Protein AF-A0A970NGN7-F1 (afdb_monomer)

Structure (mmCIF, N/CA/C/O backbone):
data_AF-A0A970NGN7-F1
#
_entry.id   AF-A0A970NGN7-F1
#
loop_
_atom_site.group_PDB
_atom_site.id
_atom_site.type_symbol
_atom_site.label_atom_id
_atom_site.label_alt_id
_atom_site.label_comp_id
_atom_site.label_asym_id
_atom_site.label_entity_id
_atom_site.label_seq_id
_atom_site.pdbx_PDB_ins_code
_atom_site.Cartn_x
_atom_site.Cartn_y
_atom_site.Cartn_z
_atom_site.occupancy
_atom_site.B_iso_or_equiv
_atom_site.auth_seq_id
_atom_site.auth_comp_id
_atom_site.auth_asym_id
_atom_site.auth_atom_id
_atom_site.pdbx_PDB_model_num
ATOM 1 N N . MET A 1 1 ? -3.172 14.979 -21.381 1.00 51.25 1 MET A N 1
ATOM 2 C CA . MET A 1 1 ? -2.759 15.873 -20.280 1.00 51.25 1 MET A CA 1
ATOM 3 C C . MET A 1 1 ? -2.169 14.991 -19.197 1.00 51.25 1 MET A C 1
ATOM 5 O O . MET A 1 1 ? -2.864 14.067 -18.786 1.00 51.25 1 MET A O 1
ATOM 9 N N . LYS A 1 2 ? -0.896 15.179 -18.826 1.00 59.81 2 LYS A N 1
ATOM 10 C CA . LYS A 1 2 ? -0.310 14.468 -17.680 1.00 59.81 2 LYS A CA 1
ATOM 11 C C . LYS A 1 2 ? -1.076 14.923 -16.439 1.00 59.81 2 LYS A C 1
ATOM 13 O O . LYS A 1 2 ? -1.105 16.119 -16.175 1.00 59.81 2 LYS A O 1
ATOM 18 N N . ARG A 1 3 ? -1.766 14.003 -15.766 1.00 65.94 3 ARG A N 1
ATOM 19 C CA . ARG A 1 3 ? -2.352 14.282 -14.449 1.00 65.94 3 ARG A CA 1
ATOM 20 C C . ARG A 1 3 ? -1.221 14.204 -13.437 1.00 65.94 3 ARG A C 1
ATOM 22 O O . ARG A 1 3 ? -0.437 13.270 -13.534 1.00 65.94 3 ARG A O 1
ATOM 29 N N . SER A 1 4 ? -1.147 15.155 -12.518 1.00 79.12 4 SER A N 1
ATOM 30 C CA . SER A 1 4 ? -0.124 15.195 -11.470 1.00 79.12 4 SER A CA 1
ATOM 31 C C . SER A 1 4 ? -0.730 14.934 -10.094 1.00 79.12 4 SER A C 1
ATOM 33 O O . SER A 1 4 ? -1.949 15.026 -9.904 1.00 79.12 4 SER A O 1
ATOM 35 N N . THR A 1 5 ? 0.129 14.682 -9.109 1.00 85.50 5 THR A N 1
ATOM 36 C CA . THR A 1 5 ? -0.223 14.590 -7.685 1.00 85.50 5 THR A CA 1
ATOM 37 C C . THR A 1 5 ? -1.096 15.764 -7.242 1.00 85.50 5 THR A C 1
ATOM 39 O O . THR A 1 5 ? -2.125 15.558 -6.602 1.00 85.50 5 THR A O 1
ATOM 42 N N . ALA A 1 6 ? -0.764 16.989 -7.669 1.00 88.31 6 ALA A N 1
ATOM 43 C CA . ALA A 1 6 ? -1.512 18.203 -7.338 1.00 88.31 6 ALA A CA 1
ATOM 44 C C . ALA A 1 6 ? -2.983 18.161 -7.798 1.00 88.31 6 ALA A C 1
ATOM 46 O O . ALA A 1 6 ? -3.865 18.703 -7.131 1.00 88.31 6 ALA A O 1
ATOM 47 N N . GLU A 1 7 ? -3.275 17.501 -8.922 1.00 89.25 7 GLU A N 1
ATOM 48 C CA . GLU A 1 7 ? -4.645 17.350 -9.423 1.00 89.25 7 GLU A CA 1
ATOM 49 C C . GLU A 1 7 ? -5.370 16.145 -8.813 1.00 89.25 7 GLU A C 1
ATOM 51 O O . GLU A 1 7 ? -6.588 16.198 -8.588 1.00 89.25 7 GLU A O 1
ATOM 56 N N . ASN A 1 8 ? -4.639 15.051 -8.582 1.00 91.69 8 ASN A N 1
ATOM 57 C CA . ASN A 1 8 ? -5.191 13.767 -8.163 1.00 91.69 8 ASN A CA 1
ATOM 58 C C . ASN A 1 8 ? -5.414 13.689 -6.652 1.00 91.69 8 ASN A C 1
ATOM 60 O O . ASN A 1 8 ? -6.481 13.243 -6.224 1.00 91.69 8 ASN A O 1
ATOM 64 N N . LEU A 1 9 ? -4.469 14.170 -5.840 1.00 93.88 9 LEU A N 1
ATOM 65 C CA . LEU A 1 9 ? -4.526 14.060 -4.383 1.00 93.88 9 LEU A CA 1
ATOM 66 C C . LEU A 1 9 ? -5.824 14.653 -3.803 1.00 93.88 9 LEU A C 1
ATOM 68 O O . LEU A 1 9 ? -6.530 13.930 -3.097 1.00 93.88 9 LEU A O 1
ATOM 72 N N . PRO A 1 10 ? -6.266 15.878 -4.165 1.00 95.00 10 PRO A N 1
ATOM 73 C CA . PRO A 1 10 ? -7.527 16.410 -3.648 1.00 95.00 10 PRO A CA 1
ATOM 74 C C . PRO A 1 10 ? -8.751 15.569 -4.039 1.00 95.00 10 PRO A C 1
ATOM 76 O O . PRO A 1 10 ? -9.756 15.572 -3.330 1.00 95.00 10 PRO A O 1
ATOM 79 N N . ARG A 1 11 ? -8.709 14.861 -5.177 1.00 93.06 11 ARG A N 1
ATOM 80 C CA . ARG A 1 11 ? -9.801 13.981 -5.634 1.00 93.06 11 ARG A CA 1
ATOM 81 C C . ARG A 1 11 ? -9.826 12.682 -4.842 1.00 93.06 11 ARG A C 1
ATOM 83 O O . ARG A 1 11 ? -10.908 12.231 -4.468 1.00 93.06 11 ARG A O 1
ATOM 90 N N . ILE A 1 12 ? -8.654 12.114 -4.574 1.00 92.62 12 ILE A N 1
ATOM 91 C CA . ILE A 1 12 ? -8.509 10.914 -3.751 1.00 92.62 12 ILE A CA 1
ATOM 92 C C . ILE A 1 12 ? -9.003 11.208 -2.334 1.00 92.62 12 ILE A C 1
ATOM 94 O O . ILE A 1 12 ?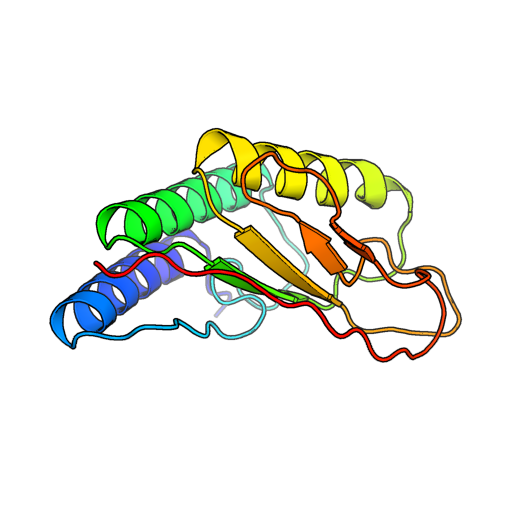 -9.876 10.498 -1.851 1.00 92.62 12 ILE A O 1
ATOM 98 N N . LEU A 1 13 ? -8.562 12.311 -1.720 1.00 94.88 13 LEU A N 1
ATOM 99 C CA . LEU A 1 13 ? -9.000 12.708 -0.376 1.00 94.88 13 LEU A CA 1
ATOM 100 C C . LEU A 1 13 ? -10.521 12.910 -0.288 1.00 94.88 13 LEU A C 1
ATOM 102 O O . LEU A 1 13 ? -11.154 12.459 0.664 1.00 94.88 13 LEU A O 1
ATOM 106 N N . ARG A 1 14 ? -11.141 13.518 -1.310 1.00 94.25 14 ARG A N 1
ATOM 107 C CA . ARG A 1 14 ? -12.611 13.612 -1.386 1.00 94.25 14 ARG A CA 1
ATOM 108 C C . ARG A 1 14 ? -13.287 12.246 -1.505 1.00 94.25 14 ARG A C 1
ATOM 110 O O . ARG A 1 14 ? -14.345 12.049 -0.918 1.00 94.25 14 ARG A O 1
ATOM 117 N N . SER A 1 15 ? -12.693 11.321 -2.257 1.00 91.50 15 SER A N 1
ATOM 118 C CA . SER A 1 15 ? -13.232 9.966 -2.434 1.00 91.50 15 SER A CA 1
ATOM 119 C C . SER A 1 15 ? -13.129 9.153 -1.142 1.00 91.50 15 SER A C 1
ATOM 121 O O . SER A 1 15 ? -14.086 8.478 -0.784 1.00 91.50 15 SER A O 1
ATOM 123 N N . ILE A 1 16 ? -12.019 9.289 -0.408 1.00 92.12 16 ILE A N 1
ATOM 124 C CA . ILE A 1 16 ? -11.819 8.706 0.926 1.00 92.12 16 ILE A CA 1
ATOM 125 C C . ILE A 1 16 ? -12.902 9.208 1.886 1.00 92.12 16 ILE A C 1
ATOM 127 O O . ILE A 1 16 ? -13.614 8.404 2.480 1.00 92.12 16 ILE A O 1
ATOM 131 N N . ALA A 1 17 ? -13.098 10.528 1.974 1.00 92.88 17 ALA A N 1
ATOM 132 C CA . ALA A 1 17 ? -14.123 11.110 2.840 1.00 92.88 17 ALA A CA 1
ATOM 133 C C . ALA A 1 17 ? -15.541 10.621 2.489 1.00 92.88 17 ALA A C 1
ATOM 135 O O . ALA A 1 17 ? -16.321 10.287 3.380 1.00 92.88 17 ALA A O 1
ATOM 136 N N . ALA A 1 18 ? -15.870 10.540 1.195 1.00 90.69 18 ALA A N 1
ATOM 137 C CA . ALA A 1 18 ? -17.157 10.020 0.738 1.00 90.69 18 ALA A CA 1
ATOM 138 C C . ALA A 1 18 ? -17.338 8.527 1.063 1.00 90.69 18 ALA A C 1
ATOM 140 O O . ALA A 1 18 ? -18.422 8.125 1.479 1.00 90.69 18 ALA A O 1
ATOM 141 N N . ALA A 1 19 ? -16.286 7.717 0.911 1.00 88.38 19 ALA A N 1
ATOM 142 C CA . ALA A 1 19 ? -16.301 6.299 1.258 1.00 88.38 19 ALA A CA 1
ATOM 143 C C . ALA A 1 19 ? -16.522 6.090 2.765 1.00 88.38 19 ALA A C 1
ATOM 145 O O . ALA A 1 19 ? -17.374 5.290 3.149 1.00 88.38 19 ALA A O 1
ATOM 146 N N . GLY A 1 20 ? -15.836 6.867 3.610 1.00 88.00 20 GLY A N 1
ATOM 147 C CA . GLY A 1 20 ? -16.046 6.856 5.059 1.00 88.00 20 GLY A CA 1
ATOM 148 C C . GLY A 1 20 ? -17.477 7.223 5.449 1.00 88.00 20 GLY A C 1
ATOM 149 O O . GLY A 1 20 ? -18.118 6.499 6.204 1.00 88.00 20 GLY A O 1
ATOM 150 N N . ALA A 1 21 ? -18.026 8.295 4.866 1.00 89.19 21 ALA A N 1
ATOM 151 C CA . ALA A 1 21 ? -19.414 8.702 5.104 1.00 89.19 21 ALA A CA 1
ATOM 152 C C . ALA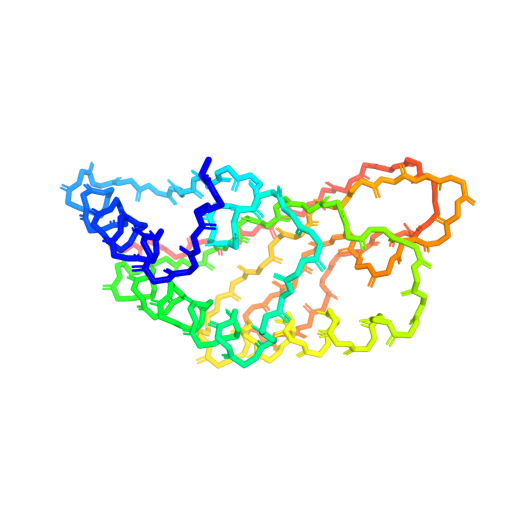 A 1 21 ? -20.446 7.647 4.655 1.00 89.19 21 ALA A C 1
ATOM 154 O O . ALA A 1 21 ? -21.548 7.596 5.196 1.00 89.19 21 ALA A O 1
ATOM 155 N N . ALA A 1 22 ? -20.095 6.808 3.678 1.00 88.38 22 ALA A N 1
ATOM 156 C CA . ALA A 1 22 ? -20.923 5.702 3.208 1.00 88.38 22 ALA A CA 1
ATOM 157 C C . ALA A 1 22 ? -20.756 4.405 4.028 1.00 88.38 22 ALA A C 1
ATOM 159 O O . ALA A 1 22 ? -21.433 3.423 3.728 1.00 88.38 22 ALA A O 1
ATOM 160 N N . GLY A 1 23 ? -19.871 4.376 5.034 1.00 84.19 23 GLY A N 1
ATOM 161 C CA . GLY A 1 23 ? -19.584 3.176 5.828 1.00 84.19 23 GLY A CA 1
ATOM 162 C C . GLY A 1 23 ? -18.802 2.108 5.058 1.00 84.19 23 GLY A C 1
ATOM 163 O O . GLY A 1 23 ? -19.013 0.913 5.261 1.00 84.19 23 GLY A O 1
ATOM 164 N N . ALA A 1 24 ? -17.944 2.515 4.117 1.00 81.06 24 ALA A N 1
ATOM 165 C CA . ALA A 1 24 ? -17.104 1.579 3.381 1.00 81.06 24 ALA A CA 1
ATOM 166 C C . ALA A 1 24 ? -16.051 0.934 4.298 1.00 81.06 24 ALA A C 1
ATOM 168 O O . ALA A 1 24 ? -15.372 1.622 5.054 1.00 81.06 24 ALA A O 1
ATOM 169 N N . HIS A 1 25 ? -15.874 -0.383 4.165 1.00 75.69 25 HIS A N 1
ATOM 170 C CA . HIS A 1 25 ? -14.880 -1.157 4.925 1.00 75.69 25 HIS A CA 1
ATOM 171 C C . HIS A 1 25 ? -13.556 -1.343 4.170 1.00 75.69 25 HIS A C 1
ATOM 173 O O . HIS A 1 25 ? -12.536 -1.664 4.769 1.00 75.69 25 HIS A O 1
ATOM 179 N N . PHE A 1 26 ? -13.565 -1.153 2.848 1.00 74.94 26 PHE A N 1
ATOM 180 C CA . PHE A 1 26 ? -12.375 -1.203 2.006 1.00 74.94 26 PHE A CA 1
ATOM 181 C C . PHE A 1 26 ? -12.411 -0.070 0.981 1.00 74.94 26 PHE A C 1
ATOM 183 O O . PHE A 1 26 ? -13.478 0.332 0.510 1.00 74.94 26 PHE A O 1
ATOM 190 N N . LEU A 1 27 ? -11.229 0.418 0.608 1.00 74.62 27 LEU A N 1
ATOM 191 C CA . LEU A 1 27 ? -11.040 1.354 -0.492 1.00 74.62 27 LEU A CA 1
ATOM 192 C C . LEU A 1 27 ? -10.125 0.711 -1.530 1.00 74.62 27 LEU A C 1
ATOM 194 O O . LEU A 1 27 ? -9.025 0.276 -1.204 1.00 74.62 27 LEU A O 1
ATOM 198 N N . LEU A 1 28 ? -10.570 0.700 -2.784 1.00 75.12 28 LEU A N 1
ATOM 199 C CA . LEU A 1 28 ? -9.750 0.308 -3.922 1.00 75.12 28 LEU A CA 1
ATOM 200 C C . LEU A 1 28 ? -9.451 1.546 -4.766 1.00 75.12 28 LEU A C 1
ATOM 202 O O . LEU A 1 28 ? -10.369 2.237 -5.212 1.00 75.12 28 LEU A O 1
ATOM 206 N N . LEU A 1 29 ? -8.168 1.818 -4.989 1.00 76.19 29 LEU A N 1
ATOM 207 C CA . LEU A 1 29 ? -7.709 2.886 -5.871 1.00 76.19 29 LEU A CA 1
ATOM 208 C C . LEU A 1 29 ? -7.143 2.276 -7.162 1.00 76.19 29 LEU A C 1
ATOM 210 O O . LEU A 1 29 ? -6.492 1.234 -7.095 1.00 76.19 29 LEU A O 1
ATOM 214 N N . PRO A 1 30 ? -7.364 2.904 -8.332 1.00 72.25 30 PRO A N 1
ATOM 215 C CA . PRO A 1 30 ? -6.682 2.508 -9.558 1.00 72.25 30 PRO A CA 1
ATOM 216 C C . PRO A 1 30 ? -5.158 2.571 -9.406 1.00 72.25 30 PRO A C 1
ATOM 218 O O . PRO A 1 30 ? -4.631 3.423 -8.686 1.00 72.25 30 PRO A O 1
ATOM 221 N N . GLU A 1 31 ? -4.449 1.723 -10.144 1.00 70.00 31 GLU A N 1
ATOM 222 C CA . GLU A 1 31 ? -2.997 1.827 -10.275 1.00 70.00 31 GLU A CA 1
ATOM 223 C C . GLU A 1 31 ? -2.595 3.248 -10.710 1.00 70.00 31 GLU A C 1
ATOM 225 O O . GLU A 1 31 ? -3.267 3.883 -11.532 1.00 70.00 31 GLU A O 1
ATOM 230 N N . CYS A 1 32 ? -1.518 3.769 -10.117 1.00 79.81 32 CYS A N 1
ATOM 231 C CA . CYS A 1 32 ? -1.044 5.135 -10.336 1.00 79.81 32 CYS A CA 1
ATOM 232 C C . CYS A 1 32 ? -2.114 6.220 -10.088 1.00 79.81 32 CYS A C 1
ATOM 234 O O . CYS A 1 32 ? -2.020 7.310 -10.655 1.00 79.81 32 CYS A O 1
ATOM 236 N N . ALA A 1 33 ? -3.128 5.974 -9.243 1.00 83.75 33 ALA A N 1
ATOM 237 C CA . ALA A 1 33 ? -4.172 6.963 -8.950 1.00 83.75 33 ALA A CA 1
ATOM 238 C C . ALA A 1 33 ? -3.602 8.308 -8.477 1.00 83.75 33 ALA A C 1
ATOM 240 O O . ALA A 1 33 ? -4.156 9.353 -8.816 1.00 83.75 33 ALA A O 1
ATOM 241 N N . LEU A 1 34 ? -2.502 8.279 -7.717 1.00 87.62 34 LEU A N 1
ATOM 242 C CA . LEU A 1 34 ? -1.827 9.474 -7.218 1.00 87.62 34 LEU A CA 1
ATOM 243 C C . LEU A 1 34 ? -0.955 10.132 -8.297 1.00 87.62 34 LEU A C 1
ATOM 245 O O . LEU A 1 34 ? -1.166 11.298 -8.629 1.00 87.62 34 LEU A O 1
ATOM 249 N N . SER A 1 35 ? -0.016 9.379 -8.869 1.00 85.19 35 SER A N 1
ATOM 250 C CA . SER A 1 35 ? 1.019 9.899 -9.771 1.00 85.19 35 SER A CA 1
ATOM 251 C C . SER A 1 35 ? 0.542 10.147 -11.200 1.00 85.19 35 SER A C 1
ATOM 253 O O . SER A 1 35 ? 1.144 10.939 -11.910 1.00 85.19 35 SER A O 1
ATOM 255 N N . GLY A 1 36 ? -0.508 9.456 -11.650 1.00 82.06 36 GLY A N 1
ATOM 256 C CA . GLY A 1 36 ? -0.784 9.286 -13.074 1.00 82.06 36 GLY A CA 1
ATOM 257 C C . GLY A 1 36 ? 0.182 8.298 -13.746 1.00 82.06 36 GLY A C 1
ATOM 258 O O . GLY A 1 36 ? 1.191 7.887 -13.174 1.00 82.06 36 GLY A O 1
ATOM 259 N N . TYR A 1 37 ? -0.155 7.886 -14.971 1.00 80.38 37 TYR A N 1
ATOM 260 C CA . TYR A 1 37 ? 0.592 6.871 -15.721 1.00 80.38 37 TYR A CA 1
ATOM 261 C C . TYR A 1 37 ? 1.660 7.519 -16.624 1.00 80.38 37 TYR A C 1
ATOM 263 O O . TYR A 1 37 ? 1.400 7.835 -17.788 1.00 80.38 37 TYR A O 1
ATOM 271 N N . HIS A 1 38 ? 2.846 7.787 -16.072 1.00 81.69 38 HIS A N 1
ATOM 272 C CA . HIS A 1 38 ? 4.013 8.327 -16.787 1.00 81.69 38 HIS A CA 1
ATOM 273 C C . HIS A 1 38 ? 5.313 8.059 -16.016 1.00 81.69 38 HIS A C 1
ATOM 275 O O . HIS A 1 38 ? 5.253 7.793 -14.830 1.00 81.69 38 HIS A O 1
ATOM 281 N N . GLY A 1 39 ? 6.483 8.198 -16.651 1.00 77.44 39 GLY A N 1
ATOM 282 C CA . GLY A 1 39 ? 7.788 7.933 -16.014 1.00 77.44 39 GLY A CA 1
ATOM 283 C C . GLY A 1 39 ? 8.484 9.127 -15.343 1.00 77.44 39 GLY A C 1
ATOM 284 O O . GLY A 1 39 ? 9.621 8.994 -14.907 1.00 77.44 39 GLY A O 1
ATOM 285 N N . GLU A 1 40 ? 7.860 10.306 -15.302 1.00 81.06 40 GLU A N 1
ATOM 286 C CA . GLU A 1 40 ? 8.443 11.510 -14.690 1.00 81.06 40 GLU A CA 1
ATOM 287 C C . GLU A 1 40 ? 7.898 11.706 -13.275 1.00 81.06 40 GLU A C 1
ATOM 289 O O . GLU A 1 40 ? 6.768 12.158 -13.112 1.00 81.06 40 GLU A O 1
ATOM 294 N N . PHE A 1 41 ? 8.686 11.370 -12.256 1.00 79.81 41 PHE A N 1
ATOM 295 C CA . PHE A 1 41 ? 8.257 11.453 -10.860 1.00 79.81 41 PHE A CA 1
ATOM 296 C C . PHE A 1 41 ? 9.090 12.464 -10.075 1.00 79.81 41 PHE A C 1
ATOM 298 O O . PHE A 1 41 ? 10.317 12.472 -10.171 1.00 79.81 41 PHE A O 1
ATOM 305 N N . ASP A 1 42 ? 8.414 13.269 -9.258 1.00 85.06 42 ASP A N 1
ATOM 306 C CA . ASP A 1 42 ? 9.029 13.937 -8.116 1.00 85.06 42 ASP A CA 1
ATOM 307 C C . ASP A 1 42 ? 8.783 13.057 -6.888 1.00 85.06 42 ASP A C 1
ATOM 309 O O . ASP A 1 42 ? 7.652 12.915 -6.421 1.00 85.06 42 ASP A O 1
ATOM 313 N N . GLN A 1 43 ? 9.839 12.406 -6.406 1.00 80.94 43 GLN A N 1
ATOM 314 C CA . GLN A 1 43 ? 9.727 11.428 -5.330 1.00 80.94 43 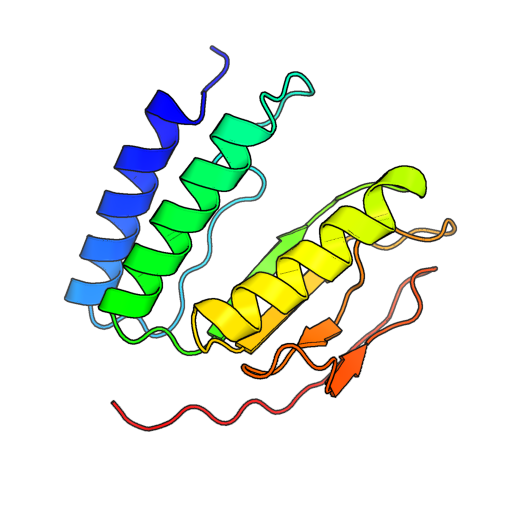GLN A CA 1
ATOM 315 C C . GLN A 1 43 ? 9.182 12.048 -4.035 1.00 80.94 43 GLN A C 1
ATOM 317 O O . GLN A 1 43 ? 8.334 11.439 -3.387 1.00 80.94 43 GLN A O 1
ATOM 322 N N . ALA A 1 44 ? 9.602 13.269 -3.695 1.00 85.38 44 ALA A N 1
ATOM 323 C CA . ALA A 1 44 ? 9.159 13.933 -2.472 1.00 85.38 44 ALA A CA 1
ATOM 324 C C . ALA A 1 44 ? 7.666 14.297 -2.535 1.00 85.38 44 ALA A C 1
ATOM 326 O O . ALA A 1 44 ? 6.948 14.191 -1.540 1.00 85.38 44 ALA A O 1
ATOM 327 N N . ASP A 1 45 ? 7.185 14.696 -3.714 1.00 86.31 45 ASP A N 1
ATOM 328 C CA . ASP A 1 45 ? 5.768 14.986 -3.952 1.00 86.31 45 ASP A CA 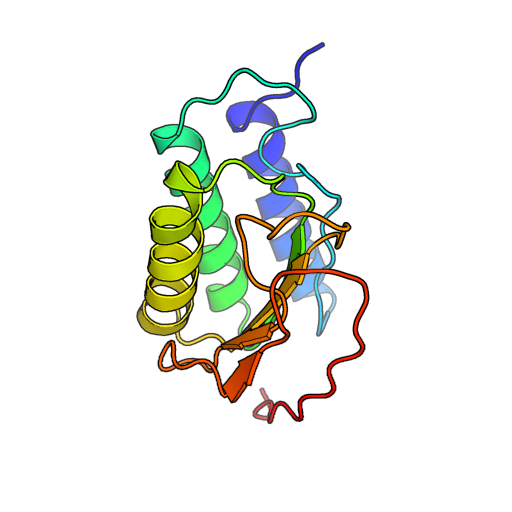1
ATOM 329 C C . ASP A 1 45 ? 4.899 13.719 -3.845 1.00 86.31 45 ASP A C 1
ATOM 331 O O . ASP A 1 45 ? 3.838 13.738 -3.216 1.00 86.31 45 ASP A O 1
ATOM 335 N N . ILE A 1 46 ? 5.372 12.588 -4.382 1.00 86.94 46 ILE A N 1
ATOM 336 C CA . ILE A 1 46 ? 4.682 11.294 -4.264 1.00 86.94 46 ILE A CA 1
ATOM 337 C C . ILE A 1 46 ? 4.624 10.814 -2.812 1.00 86.94 46 ILE A C 1
ATOM 339 O O . ILE A 1 46 ? 3.554 10.413 -2.353 1.00 86.94 46 ILE A O 1
ATOM 343 N N . GLU A 1 47 ? 5.737 10.878 -2.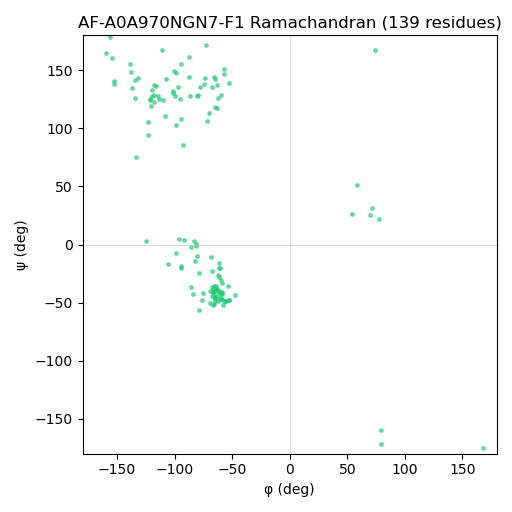081 1.00 85.56 47 GLU A N 1
ATOM 344 C CA . GLU A 1 47 ? 5.803 10.493 -0.666 1.00 85.56 47 GLU A CA 1
ATOM 345 C C . GLU A 1 47 ? 4.861 11.353 0.191 1.00 85.56 47 GLU A C 1
ATOM 347 O O . GLU A 1 47 ? 4.055 10.820 0.952 1.00 85.56 47 GLU A O 1
ATOM 352 N N . SER A 1 48 ? 4.863 12.674 -0.012 1.00 89.31 48 SER A N 1
ATOM 353 C CA . SER A 1 48 ? 3.945 13.601 0.667 1.00 89.31 48 SER A CA 1
ATOM 354 C C . SER A 1 48 ? 2.469 13.310 0.351 1.00 89.31 48 SER A C 1
ATOM 356 O O . SER A 1 48 ? 1.603 13.331 1.232 1.00 89.31 48 SER A O 1
ATOM 358 N N . GLY A 1 49 ? 2.156 12.991 -0.909 1.00 90.31 49 GLY A N 1
ATOM 359 C CA . GLY A 1 49 ? 0.803 12.614 -1.310 1.00 90.31 49 GLY A CA 1
ATOM 360 C C . GLY A 1 49 ? 0.341 11.286 -0.705 1.00 90.31 49 GLY A C 1
ATOM 361 O O . GLY A 1 49 ? -0.818 11.168 -0.299 1.00 90.31 49 GLY A O 1
ATOM 362 N N . LEU A 1 50 ? 1.238 10.302 -0.607 1.00 87.12 50 LEU A N 1
ATOM 363 C CA . LEU A 1 50 ? 0.976 9.028 0.061 1.00 87.12 50 LEU A CA 1
ATOM 364 C C . LEU A 1 50 ? 0.732 9.227 1.562 1.00 87.12 50 LEU A C 1
ATOM 366 O O . LEU A 1 50 ? -0.270 8.721 2.067 1.00 87.12 50 LEU A O 1
ATOM 370 N N . ASP A 1 51 ? 1.559 10.025 2.245 1.00 89.31 51 ASP A N 1
ATOM 371 C CA . ASP A 1 51 ? 1.361 10.389 3.656 1.00 89.31 51 ASP A CA 1
ATOM 372 C C . ASP A 1 51 ? -0.044 10.965 3.885 1.00 89.31 51 ASP A C 1
ATOM 374 O O . ASP A 1 51 ? -0.771 10.536 4.784 1.00 89.31 51 ASP A O 1
ATOM 378 N N . ALA A 1 52 ? -0.466 11.908 3.037 1.00 91.88 52 ALA A N 1
ATOM 379 C CA . ALA A 1 52 ? -1.785 12.524 3.139 1.00 91.88 52 ALA A CA 1
ATOM 380 C C . ALA A 1 52 ? -2.933 11.515 2.942 1.00 91.88 52 ALA A C 1
ATOM 382 O O . ALA A 1 52 ? -3.947 11.593 3.640 1.00 91.88 52 ALA A O 1
ATOM 383 N N . ILE A 1 53 ? -2.783 10.559 2.018 1.00 90.88 53 ILE A N 1
ATOM 384 C CA . ILE A 1 53 ? -3.768 9.491 1.790 1.00 90.88 53 ILE A CA 1
ATOM 385 C C . ILE A 1 53 ? -3.874 8.582 3.013 1.00 90.88 53 ILE A C 1
ATOM 387 O O . ILE A 1 53 ? -4.985 8.314 3.474 1.00 90.88 53 ILE A O 1
ATOM 391 N N . VAL A 1 54 ? -2.744 8.127 3.557 1.00 87.38 54 VAL A N 1
ATOM 392 C CA . VAL A 1 54 ? -2.753 7.203 4.695 1.00 87.38 54 VAL A CA 1
ATOM 393 C C . VAL A 1 54 ? -3.310 7.878 5.946 1.00 87.38 54 VAL A C 1
ATOM 395 O O . VAL A 1 54 ? -4.137 7.288 6.639 1.00 87.38 54 VAL A O 1
ATOM 398 N N . GLN A 1 55 ? -2.958 9.140 6.194 1.00 89.19 55 GLN A N 1
ATOM 399 C CA . GLN A 1 55 ? -3.542 9.920 7.289 1.00 89.19 55 GLN A CA 1
ATOM 400 C C . GLN A 1 55 ? -5.065 10.053 7.158 1.00 89.19 55 GLN A C 1
ATOM 402 O O . GLN A 1 55 ? -5.790 9.886 8.139 1.00 89.19 55 GLN A O 1
ATOM 407 N N . ALA A 1 56 ? -5.570 10.311 5.947 1.00 91.25 56 ALA A N 1
ATOM 408 C CA . ALA A 1 56 ? -7.007 10.403 5.707 1.00 91.25 56 ALA A CA 1
ATOM 409 C C . ALA A 1 56 ? -7.725 9.061 5.924 1.00 91.25 56 ALA A C 1
ATOM 411 O O . ALA A 1 56 ? -8.811 9.038 6.496 1.00 91.25 56 ALA A O 1
ATOM 412 N N . LEU A 1 57 ? -7.115 7.948 5.508 1.00 89.81 57 LEU A N 1
ATOM 413 C CA . LEU A 1 57 ? -7.636 6.603 5.761 1.00 89.81 57 LEU A CA 1
ATOM 414 C C . LEU A 1 57 ? -7.653 6.276 7.260 1.00 89.81 57 LEU A C 1
ATOM 416 O O . LEU A 1 57 ? -8.667 5.808 7.776 1.00 89.81 57 LEU A O 1
ATOM 420 N N . LYS A 1 58 ? -6.571 6.590 7.978 1.00 84.06 58 LYS A N 1
ATOM 421 C CA . LYS A 1 58 ? -6.474 6.394 9.429 1.00 84.06 58 LYS A CA 1
ATOM 422 C C . LYS A 1 58 ? -7.530 7.194 10.188 1.00 84.06 58 LYS A C 1
ATOM 424 O O . LYS A 1 58 ? -8.148 6.671 11.109 1.00 84.06 58 LYS A O 1
ATOM 429 N N . ALA A 1 59 ? -7.784 8.437 9.781 1.00 88.69 59 ALA A N 1
ATOM 430 C CA . ALA A 1 59 ? -8.824 9.272 10.384 1.00 88.69 59 ALA A CA 1
ATOM 431 C C . ALA A 1 59 ? -10.240 8.675 10.251 1.00 88.69 59 ALA A C 1
ATOM 433 O O . ALA A 1 59 ? -11.130 9.046 11.013 1.00 88.69 59 ALA A O 1
ATOM 434 N N . LEU A 1 60 ? -10.445 7.750 9.308 1.00 88.00 60 LEU A N 1
ATOM 435 C CA . LEU A 1 60 ? -11.691 7.003 9.124 1.00 88.00 60 LEU A CA 1
ATOM 436 C C . LEU A 1 60 ? -11.686 5.623 9.800 1.00 88.00 60 LEU A C 1
ATOM 438 O O . LEU A 1 60 ? -12.640 4.871 9.627 1.00 88.00 60 LEU A O 1
ATOM 442 N N . GLY A 1 61 ? -10.635 5.274 10.546 1.00 87.38 61 GLY A N 1
ATOM 443 C CA . GLY A 1 61 ? -10.517 3.976 11.211 1.00 87.38 61 GLY A CA 1
ATOM 444 C C . GLY A 1 61 ? -10.111 2.832 10.280 1.00 87.38 61 GLY A C 1
ATOM 445 O O . GLY A 1 61 ? -10.378 1.673 10.590 1.00 87.38 61 GLY A O 1
ATOM 446 N N . ALA A 1 62 ? -9.481 3.124 9.136 1.00 87.75 62 ALA A N 1
ATOM 447 C CA . ALA A 1 62 ? -8.942 2.075 8.278 1.00 87.75 62 ALA A CA 1
ATOM 448 C C . ALA A 1 62 ? -7.847 1.288 9.017 1.00 87.75 62 ALA A C 1
ATOM 450 O O . ALA A 1 62 ? -6.878 1.874 9.492 1.00 87.75 62 ALA A O 1
ATOM 451 N N . GLN A 1 63 ? -7.995 -0.036 9.068 1.00 88.38 63 GLN A N 1
ATOM 452 C CA . GLN A 1 63 ? -7.049 -0.949 9.729 1.00 88.38 63 GLN A CA 1
ATOM 453 C C . GLN A 1 63 ? -6.184 -1.733 8.731 1.00 88.38 63 GLN A C 1
ATOM 455 O O . GLN A 1 63 ? -5.151 -2.290 9.102 1.00 88.38 63 GLN A O 1
ATOM 460 N N . VAL A 1 64 ? -6.594 -1.776 7.456 1.00 89.62 64 VAL A N 1
ATOM 461 C CA . VAL A 1 64 ? -5.917 -2.523 6.389 1.00 89.62 64 VAL A CA 1
ATOM 462 C C . VAL A 1 64 ? -5.842 -1.679 5.117 1.00 89.62 64 VAL A C 1
ATOM 464 O O . VAL A 1 64 ? -6.837 -1.083 4.702 1.00 89.62 64 VAL A O 1
ATOM 467 N N . ILE A 1 65 ? -4.675 -1.659 4.472 1.00 88.44 65 ILE A N 1
ATOM 468 C CA . ILE A 1 65 ? -4.445 -1.047 3.159 1.00 88.44 65 ILE A CA 1
ATOM 469 C C . ILE A 1 65 ? -4.116 -2.146 2.151 1.00 88.44 65 ILE A C 1
ATOM 471 O O . ILE A 1 65 ? -3.163 -2.898 2.339 1.00 88.44 65 ILE A O 1
ATOM 475 N N . PHE A 1 66 ? -4.867 -2.200 1.051 1.00 87.50 66 PHE A N 1
ATOM 476 C CA . PHE A 1 66 ? -4.541 -3.044 -0.098 1.00 87.50 66 PHE A CA 1
ATOM 477 C C . PHE A 1 66 ? -3.768 -2.229 -1.139 1.00 87.50 66 PHE A C 1
ATOM 479 O O . PHE A 1 66 ? -4.228 -1.180 -1.590 1.00 87.50 66 PHE A O 1
ATOM 486 N N . HIS A 1 67 ? -2.596 -2.723 -1.521 1.00 86.88 67 HIS A N 1
ATOM 487 C CA . HIS A 1 67 ? -1.636 -2.058 -2.388 1.00 86.88 67 HIS A CA 1
ATOM 488 C C . HIS A 1 67 ? -1.331 -2.941 -3.603 1.00 86.88 67 HIS A C 1
ATOM 490 O O . HIS A 1 67 ? -0.484 -3.831 -3.556 1.00 86.88 67 HIS A O 1
ATOM 496 N N . ALA A 1 68 ? -2.056 -2.711 -4.696 1.00 86.31 68 ALA A N 1
ATOM 497 C CA . ALA A 1 68 ? -1.794 -3.362 -5.976 1.00 86.31 68 ALA A CA 1
ATOM 498 C C . ALA A 1 68 ? -0.739 -2.566 -6.756 1.00 86.31 68 ALA A C 1
ATOM 500 O O . ALA A 1 68 ? -0.893 -1.355 -6.932 1.00 86.31 68 ALA A O 1
ATOM 501 N N . VAL A 1 69 ? 0.320 -3.233 -7.210 1.00 85.31 69 VAL A N 1
ATOM 502 C CA . VAL A 1 69 ? 1.483 -2.591 -7.837 1.00 85.31 69 VAL A CA 1
ATOM 503 C C . VAL A 1 69 ? 2.007 -3.359 -9.047 1.00 85.31 69 VAL A C 1
ATOM 505 O O . VAL A 1 69 ? 1.823 -4.565 -9.174 1.00 85.31 69 VAL A O 1
ATOM 508 N N . ASN A 1 70 ? 2.683 -2.627 -9.930 1.00 86.94 70 ASN A N 1
ATOM 509 C CA . ASN A 1 70 ? 3.559 -3.146 -10.974 1.00 86.94 70 ASN A CA 1
ATOM 510 C C . ASN A 1 70 ? 4.856 -2.328 -10.948 1.00 86.94 70 ASN A C 1
ATOM 512 O O . ASN A 1 70 ? 5.062 -1.391 -11.719 1.00 86.94 70 ASN A O 1
ATOM 516 N N . SER A 1 71 ? 5.693 -2.608 -9.955 1.00 86.75 71 SER A N 1
ATOM 517 C CA . SER A 1 71 ? 6.843 -1.758 -9.620 1.00 86.75 71 SER A CA 1
ATOM 518 C C . SER A 1 71 ? 8.073 -1.986 -10.517 1.00 86.75 71 SER A C 1
ATOM 520 O O . SER A 1 71 ? 9.029 -1.205 -10.482 1.00 86.75 71 SER A O 1
ATOM 522 N N . GLY A 1 72 ? 8.049 -3.041 -11.337 1.00 89.50 72 GLY A N 1
ATOM 523 C CA . GLY A 1 72 ? 9.152 -3.457 -12.199 1.00 89.50 72 GLY A CA 1
ATOM 524 C C . GLY A 1 72 ? 10.253 -4.228 -11.463 1.00 89.50 72 GLY A C 1
ATOM 525 O O . GLY A 1 72 ? 10.050 -4.789 -10.384 1.00 89.50 72 GLY A O 1
ATOM 526 N N . PHE A 1 73 ? 11.442 -4.267 -12.069 1.00 92.62 73 PHE A N 1
ATOM 527 C CA . PHE A 1 73 ? 12.502 -5.226 -11.715 1.00 92.62 73 PHE A CA 1
ATOM 528 C C . PHE A 1 73 ? 13.847 -4.565 -11.366 1.00 92.62 73 PHE A C 1
ATOM 530 O O . PHE A 1 73 ? 14.824 -5.246 -11.064 1.00 92.62 73 PHE A O 1
ATOM 537 N N . GLU A 1 74 ? 13.922 -3.230 -11.349 1.00 92.88 74 GLU A N 1
ATOM 538 C CA . GLU A 1 74 ? 15.150 -2.507 -10.990 1.00 92.88 74 GLU A CA 1
ATOM 539 C C . GLU A 1 74 ? 15.427 -2.630 -9.481 1.00 92.88 74 GLU A C 1
ATOM 541 O O . GLU A 1 74 ? 14.750 -2.021 -8.647 1.00 92.88 74 GLU A O 1
ATOM 546 N N . GLN A 1 75 ? 16.425 -3.445 -9.129 1.00 94.31 75 GLN A N 1
ATOM 547 C CA . GLN A 1 75 ? 16.682 -3.879 -7.751 1.00 94.31 75 GLN A CA 1
ATOM 548 C C . GLN A 1 75 ? 17.136 -2.750 -6.825 1.00 94.31 75 GLN A C 1
ATOM 550 O O . GLN A 1 75 ? 16.960 -2.853 -5.609 1.00 94.31 75 GLN A O 1
ATOM 555 N N . SER A 1 76 ? 17.696 -1.662 -7.359 1.00 91.44 76 SER A N 1
ATOM 556 C CA . SER A 1 76 ? 18.094 -0.512 -6.539 1.00 91.44 76 SER A CA 1
ATOM 557 C C . SER A 1 76 ? 16.915 0.150 -5.806 1.00 91.44 76 SER A C 1
ATOM 559 O O . SER A 1 76 ? 17.131 0.784 -4.764 1.00 91.44 76 SER A O 1
ATOM 561 N N . TYR A 1 77 ? 15.677 -0.069 -6.276 1.00 88.44 77 TYR A N 1
ATOM 562 C CA . TYR A 1 77 ? 14.448 0.405 -5.633 1.00 88.44 77 TYR A CA 1
ATOM 563 C C . TYR A 1 77 ? 13.934 -0.479 -4.494 1.00 88.44 77 TYR A C 1
ATOM 565 O O . TYR A 1 77 ? 13.134 -0.009 -3.686 1.00 88.44 77 TYR A O 1
ATOM 573 N N . LEU A 1 78 ? 14.429 -1.715 -4.358 1.00 92.31 78 LEU A N 1
ATOM 574 C CA . LEU A 1 78 ? 13.901 -2.680 -3.388 1.00 92.31 78 LEU A CA 1
ATOM 575 C C . LEU A 1 78 ? 13.889 -2.142 -1.959 1.00 92.31 78 LEU A C 1
ATOM 577 O O . LEU A 1 78 ? 12.865 -2.188 -1.285 1.00 92.31 78 LEU A O 1
ATOM 581 N N . LYS A 1 79 ? 15.019 -1.579 -1.522 1.00 89.88 79 LYS A N 1
ATOM 582 C CA . LYS A 1 79 ? 15.165 -1.016 -0.174 1.00 89.88 79 LYS A CA 1
ATOM 583 C C . LYS A 1 79 ? 14.169 0.107 0.114 1.00 89.88 79 LYS A C 1
ATOM 585 O O . LYS A 1 79 ? 13.796 0.292 1.264 1.00 89.88 79 LYS A O 1
ATOM 590 N N . TRP A 1 80 ? 13.769 0.857 -0.912 1.00 84.56 80 TRP A N 1
ATOM 591 C CA . TRP A 1 80 ? 12.813 1.946 -0.769 1.00 84.56 80 TRP A CA 1
ATOM 592 C C . TRP A 1 80 ? 11.409 1.379 -0.619 1.00 84.56 80 TRP A C 1
ATOM 594 O O . TRP A 1 80 ? 10.739 1.715 0.347 1.00 84.56 80 TRP A O 1
ATOM 604 N N . HIS A 1 81 ? 11.011 0.435 -1.477 1.00 88.50 81 HIS A N 1
ATOM 605 C CA . HIS A 1 81 ? 9.715 -0.229 -1.355 1.00 88.50 81 HIS A CA 1
ATOM 606 C C . HIS A 1 81 ? 9.546 -0.938 -0.008 1.00 88.50 81 HIS A C 1
ATOM 608 O O . HIS A 1 81 ? 8.529 -0.749 0.653 1.00 88.50 81 HIS A O 1
ATOM 614 N N . THR A 1 82 ? 10.540 -1.706 0.446 1.00 91.62 82 THR A N 1
ATOM 615 C CA . THR A 1 82 ? 10.426 -2.425 1.722 1.00 91.62 82 THR A CA 1
ATOM 616 C C . THR A 1 82 ? 10.439 -1.475 2.916 1.00 91.62 82 THR A C 1
ATOM 618 O O . THR A 1 82 ? 9.532 -1.531 3.742 1.00 91.62 82 THR A O 1
ATOM 621 N N . ALA A 1 83 ? 11.408 -0.555 2.994 1.00 90.19 83 ALA A N 1
ATOM 622 C CA . ALA A 1 83 ? 11.512 0.355 4.134 1.00 90.19 83 ALA A CA 1
ATOM 623 C C . ALA A 1 83 ? 10.298 1.287 4.241 1.00 90.19 83 ALA A C 1
ATOM 625 O O . ALA A 1 83 ? 9.854 1.584 5.350 1.00 90.19 83 ALA A O 1
ATOM 626 N N . HIS A 1 84 ? 9.746 1.728 3.107 1.00 88.62 84 HIS A N 1
ATOM 627 C CA . HIS A 1 84 ? 8.556 2.575 3.066 1.00 88.62 84 HIS A CA 1
ATOM 628 C C . HIS A 1 84 ? 7.333 1.830 3.598 1.00 88.62 84 HIS A C 1
ATOM 630 O O . HIS A 1 84 ? 6.691 2.325 4.522 1.00 88.62 84 HIS A O 1
ATOM 636 N N . LEU A 1 85 ? 7.062 0.618 3.099 1.00 90.75 85 LEU A N 1
ATOM 637 C CA . LEU A 1 85 ? 5.945 -0.211 3.569 1.00 90.75 85 LEU A CA 1
ATOM 638 C C . LEU A 1 85 ? 6.036 -0.481 5.074 1.00 90.75 85 LEU A C 1
ATOM 640 O O . LEU A 1 85 ? 5.072 -0.264 5.804 1.00 90.75 85 LEU A O 1
ATOM 644 N N . GLU A 1 86 ? 7.208 -0.893 5.555 1.00 94.00 86 GLU A N 1
ATOM 645 C CA . GLU A 1 86 ? 7.420 -1.174 6.975 1.00 94.00 86 GLU A CA 1
ATOM 646 C C . GLU A 1 86 ? 7.270 0.076 7.852 1.00 94.00 86 GLU A C 1
ATOM 648 O O . GLU A 1 86 ? 6.705 0.016 8.945 1.00 94.00 86 GLU A O 1
ATOM 653 N N . THR A 1 87 ? 7.780 1.219 7.388 1.00 90.50 87 THR A N 1
ATOM 654 C CA . THR A 1 87 ? 7.669 2.497 8.102 1.00 90.50 87 THR A CA 1
ATOM 655 C C . THR A 1 87 ? 6.218 2.951 8.170 1.00 90.50 87 THR A C 1
ATOM 657 O O . THR A 1 87 ? 5.761 3.371 9.228 1.00 90.50 87 THR A O 1
ATOM 660 N N . TYR A 1 88 ? 5.475 2.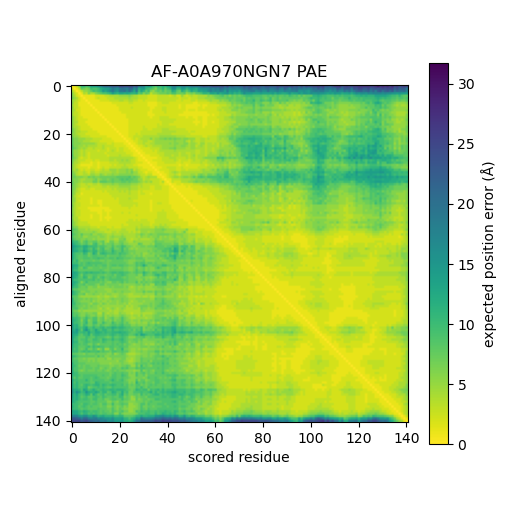834 7.073 1.00 89.94 88 TYR A N 1
ATOM 661 C CA . TYR A 1 88 ? 4.076 3.244 7.014 1.00 89.94 88 TYR A CA 1
ATOM 662 C C . TYR A 1 88 ? 3.180 2.369 7.874 1.00 89.94 88 TYR A C 1
ATOM 664 O O . TYR A 1 88 ? 2.370 2.905 8.626 1.00 89.94 88 TYR A O 1
ATOM 672 N N . ALA A 1 89 ? 3.363 1.050 7.821 1.00 91.81 89 ALA A N 1
ATOM 673 C CA . ALA A 1 89 ? 2.630 0.141 8.688 1.00 91.81 89 ALA A CA 1
ATOM 674 C C . ALA A 1 89 ? 2.770 0.562 10.164 1.00 91.81 89 ALA A C 1
ATOM 676 O O . ALA A 1 89 ? 1.765 0.761 10.843 1.00 91.81 89 ALA A O 1
ATOM 677 N N . ARG A 1 90 ? 4.008 0.847 10.606 1.00 93.50 90 ARG A N 1
ATOM 678 C CA . ARG A 1 90 ? 4.327 1.290 11.978 1.00 93.50 90 ARG A CA 1
ATOM 679 C C . ARG A 1 90 ? 3.778 2.666 12.328 1.00 93.50 90 ARG A C 1
ATOM 681 O O . ARG A 1 90 ? 3.163 2.839 13.374 1.00 93.50 90 ARG A O 1
ATOM 688 N N . LEU A 1 91 ? 4.056 3.671 11.498 1.00 89.81 91 LEU A N 1
ATOM 689 C CA . LEU A 1 91 ? 3.684 5.059 11.792 1.00 89.81 91 LEU A CA 1
ATOM 690 C C . LEU A 1 91 ? 2.169 5.239 11.819 1.00 89.81 91 LEU A C 1
ATOM 692 O O . LEU A 1 91 ? 1.637 6.024 12.611 1.00 89.81 91 LEU A O 1
ATOM 696 N N . PHE A 1 92 ? 1.474 4.516 10.947 1.00 87.44 92 PHE A N 1
ATOM 697 C CA . PHE A 1 92 ? 0.042 4.661 10.790 1.00 87.44 92 PHE A CA 1
ATOM 698 C C . PHE A 1 92 ? -0.762 3.600 11.528 1.00 87.44 92 PHE A C 1
ATOM 700 O O . PHE A 1 92 ? -1.955 3.827 11.698 1.00 87.44 92 PHE A O 1
ATOM 707 N N . ASP A 1 93 ? -0.123 2.583 12.107 1.00 90.94 93 ASP A N 1
ATOM 708 C CA . ASP A 1 93 ? -0.783 1.504 12.852 1.00 90.94 93 ASP A CA 1
ATOM 709 C C . ASP A 1 93 ? -1.808 0.771 11.971 1.00 90.94 93 ASP A C 1
ATOM 711 O O . ASP A 1 93 ? -2.989 0.663 12.288 1.00 90.94 93 ASP A O 1
ATOM 715 N N . VAL A 1 94 ? -1.348 0.349 10.787 1.00 90.56 94 VAL A N 1
ATOM 716 C CA . VAL A 1 94 ? -2.176 -0.293 9.756 1.00 90.56 94 VAL A CA 1
ATOM 717 C C . VAL A 1 94 ? -1.492 -1.529 9.192 1.00 90.56 94 VAL A C 1
ATOM 719 O O . VAL A 1 94 ? -0.287 -1.536 8.946 1.00 90.56 94 VAL A O 1
ATOM 722 N N . THR A 1 95 ? -2.280 -2.564 8.919 1.00 93.50 95 THR A N 1
ATOM 723 C CA . THR A 1 95 ? -1.829 -3.720 8.135 1.00 93.50 95 THR A CA 1
ATOM 724 C C . THR A 1 95 ? -1.746 -3.325 6.661 1.00 93.50 95 THR A C 1
ATOM 726 O O . THR A 1 95 ? -2.640 -2.650 6.149 1.00 93.50 95 THR A O 1
ATOM 729 N N . ILE A 1 96 ? -0.704 -3.752 5.948 1.00 92.50 96 ILE A N 1
ATOM 730 C CA . ILE A 1 96 ? -0.550 -3.490 4.511 1.00 92.50 96 ILE A CA 1
ATOM 731 C C . ILE A 1 96 ? -0.451 -4.811 3.756 1.00 92.50 96 ILE A C 1
ATOM 733 O O . ILE A 1 96 ? 0.412 -5.640 4.035 1.00 92.50 96 ILE A O 1
ATOM 737 N N . VAL A 1 97 ? -1.320 -4.989 2.765 1.00 93.75 97 VAL A N 1
ATOM 738 C CA . VAL A 1 97 ? -1.321 -6.131 1.851 1.00 93.75 97 VAL A CA 1
ATOM 739 C C . VAL A 1 97 ? -0.858 -5.649 0.488 1.00 93.75 97 VAL A C 1
ATOM 741 O O . VAL A 1 97 ? -1.583 -4.924 -0.190 1.00 93.75 97 VAL A O 1
ATOM 744 N N . THR A 1 98 ? 0.334 -6.061 0.077 1.00 93.25 98 THR A N 1
ATOM 745 C CA . THR A 1 98 ? 0.893 -5.718 -1.231 1.00 93.25 98 THR A CA 1
ATOM 746 C C . THR A 1 98 ? 0.734 -6.885 -2.194 1.00 93.25 98 THR A C 1
ATOM 748 O O . THR A 1 98 ? 1.113 -8.010 -1.872 1.00 93.25 98 THR A O 1
ATOM 751 N N . ALA A 1 99 ? 0.211 -6.608 -3.386 1.00 91.94 99 ALA A N 1
ATOM 752 C CA . ALA A 1 99 ? 0.147 -7.534 -4.509 1.00 91.94 99 ALA A CA 1
ATOM 753 C C . ALA A 1 99 ? 0.855 -6.905 -5.712 1.00 91.94 99 ALA A C 1
ATOM 755 O O . ALA A 1 99 ? 0.328 -5.979 -6.329 1.00 91.94 99 ALA A O 1
ATOM 756 N N . ASN A 1 100 ? 2.058 -7.388 -6.016 1.00 92.25 100 ASN A N 1
ATOM 757 C CA . ASN A 1 100 ? 2.857 -6.944 -7.151 1.00 92.25 100 ASN A CA 1
ATOM 758 C C . ASN A 1 100 ? 2.732 -7.895 -8.340 1.00 92.25 100 ASN A C 1
ATOM 760 O O . ASN A 1 100 ? 2.607 -9.108 -8.154 1.00 92.25 100 ASN A O 1
ATOM 764 N N . ALA A 1 101 ? 2.813 -7.348 -9.551 1.00 90.06 101 ALA A N 1
ATOM 765 C CA . ALA A 1 101 ? 2.961 -8.143 -10.761 1.00 90.06 101 ALA A CA 1
ATOM 766 C C . ALA A 1 101 ? 4.250 -8.987 -10.688 1.00 90.06 101 ALA A C 1
ATOM 768 O O . ALA A 1 101 ? 5.327 -8.469 -10.384 1.00 90.06 101 ALA A O 1
ATOM 769 N N . GLY A 1 102 ? 4.115 -10.291 -10.934 1.00 88.44 102 GLY A N 1
ATOM 770 C CA . GLY A 1 102 ? 5.229 -11.238 -11.002 1.00 88.44 102 GLY A CA 1
ATOM 771 C C . GLY A 1 102 ? 5.713 -11.447 -12.436 1.00 88.44 102 GLY A C 1
ATOM 772 O O . GLY A 1 102 ? 4.951 -11.257 -13.383 1.00 88.44 102 GLY A O 1
ATOM 773 N N . ASP A 1 103 ? 6.974 -11.850 -12.575 1.00 91.75 103 ASP A N 1
ATOM 774 C CA . ASP A 1 103 ? 7.625 -12.221 -13.839 1.00 91.75 103 ASP A CA 1
ATOM 775 C C . ASP A 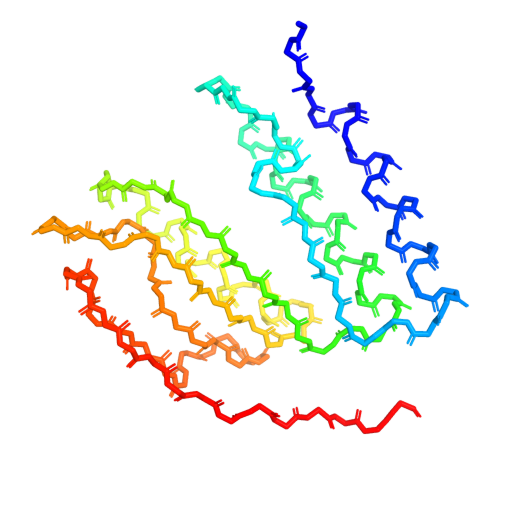1 103 ? 8.809 -13.162 -13.535 1.00 91.75 103 ASP A C 1
ATOM 777 O O . ASP A 1 103 ? 9.102 -13.433 -12.368 1.00 91.75 103 ASP A O 1
ATOM 781 N N . ASP A 1 104 ? 9.523 -13.641 -14.550 1.00 93.94 104 ASP A N 1
ATOM 782 C CA . ASP A 1 104 ? 10.695 -14.518 -14.398 1.00 93.94 104 ASP A CA 1
ATOM 783 C C . ASP A 1 104 ? 11.909 -13.805 -13.758 1.00 93.94 104 ASP A C 1
ATOM 785 O O . ASP A 1 104 ? 12.882 -14.445 -13.346 1.00 93.94 104 ASP A O 1
ATOM 789 N N . GLU A 1 105 ? 11.853 -12.476 -13.632 1.00 94.31 105 GLU A N 1
ATOM 790 C CA . GLU A 1 105 ? 12.840 -11.645 -12.943 1.00 94.31 105 GLU A CA 1
ATOM 791 C C . GLU A 1 105 ? 12.375 -11.249 -11.530 1.00 94.31 105 GLU A C 1
ATOM 793 O O . GLU A 1 105 ? 11.182 -11.065 -11.282 1.00 94.31 105 GLU A O 1
ATOM 798 N N . PRO A 1 106 ? 13.301 -11.059 -10.569 1.00 95.94 106 PRO A N 1
ATOM 799 C CA . PRO A 1 106 ? 12.926 -10.673 -9.216 1.00 95.94 106 PRO A CA 1
ATOM 800 C C . PRO A 1 106 ? 12.286 -9.277 -9.193 1.00 95.94 106 PRO A C 1
ATOM 802 O O . PRO A 1 106 ? 12.946 -8.281 -9.474 1.00 95.94 106 PRO A O 1
ATOM 805 N N . SER A 1 107 ? 11.029 -9.169 -8.773 1.00 94.00 107 SER A N 1
ATOM 806 C CA . SER A 1 107 ? 10.323 -7.888 -8.638 1.00 94.00 107 SER A CA 1
ATOM 807 C C . SER A 1 107 ? 10.946 -6.987 -7.568 1.00 94.00 107 SER A C 1
ATOM 809 O O . SER A 1 107 ? 11.378 -7.454 -6.515 1.00 94.00 107 SER A O 1
ATOM 811 N N . ASN A 1 108 ? 11.001 -5.674 -7.786 1.00 93.88 108 ASN A N 1
ATOM 812 C CA . ASN A 1 108 ? 11.611 -4.730 -6.837 1.00 93.88 108 ASN A CA 1
ATOM 813 C C . ASN A 1 108 ? 10.667 -4.286 -5.693 1.00 93.88 108 ASN A C 1
ATOM 815 O O . ASN A 1 108 ? 11.074 -3.494 -4.852 1.00 93.88 108 ASN A O 1
ATOM 819 N N . CYS A 1 109 ? 9.444 -4.812 -5.614 1.00 93.38 109 CYS A N 1
ATOM 820 C CA . CYS A 1 109 ? 8.520 -4.624 -4.493 1.00 93.38 109 CYS A CA 1
ATOM 821 C C . CYS A 1 109 ? 7.908 -5.985 -4.125 1.00 93.38 109 CYS A C 1
ATOM 823 O O . CYS A 1 109 ? 7.373 -6.650 -5.013 1.00 93.38 109 CYS A O 1
ATOM 825 N N . PRO A 1 110 ? 7.978 -6.449 -2.866 1.00 94.00 110 PRO A N 1
ATOM 826 C CA . PRO A 1 110 ? 7.461 -7.772 -2.542 1.00 94.00 110 PRO A CA 1
ATOM 827 C C . PRO A 1 110 ? 5.931 -7.845 -2.509 1.00 94.00 110 PRO A C 1
ATOM 829 O O . PRO A 1 110 ? 5.266 -6.951 -1.987 1.00 94.00 110 PRO A O 1
ATOM 832 N N . THR A 1 111 ? 5.392 -8.977 -2.961 1.00 95.12 111 THR A N 1
ATOM 833 C CA . THR A 1 111 ? 4.019 -9.401 -2.659 1.00 95.12 111 THR A CA 1
ATOM 834 C C . THR A 1 111 ? 3.977 -10.044 -1.274 1.00 95.12 111 THR A C 1
ATOM 836 O O . THR A 1 111 ? 4.754 -10.957 -0.983 1.00 95.12 111 THR A O 1
ATOM 839 N N . GLY A 1 112 ? 3.071 -9.590 -0.412 1.00 95.75 112 GLY A N 1
ATOM 840 C CA . GLY A 1 112 ? 2.953 -10.099 0.951 1.00 95.75 112 GLY A CA 1
ATOM 841 C C . GLY A 1 112 ? 2.063 -9.251 1.847 1.00 95.75 112 GLY A C 1
ATOM 842 O O . GLY A 1 112 ? 1.432 -8.291 1.413 1.00 95.75 112 GLY A O 1
ATOM 843 N N . THR A 1 113 ? 2.006 -9.626 3.118 1.00 96.19 113 THR A N 1
ATOM 844 C CA . THR A 1 113 ? 1.265 -8.920 4.161 1.00 96.19 113 THR A CA 1
ATOM 845 C C . THR A 1 113 ? 2.222 -8.504 5.266 1.00 96.19 113 THR A C 1
ATOM 847 O O . THR A 1 113 ? 2.914 -9.350 5.840 1.00 96.19 113 THR A O 1
ATOM 850 N N . LEU A 1 114 ? 2.242 -7.205 5.560 1.00 95.62 114 LEU A N 1
ATOM 851 C CA . LEU A 1 114 ? 2.878 -6.643 6.741 1.00 95.62 114 LEU A CA 1
ATOM 852 C C . LEU A 1 114 ? 1.806 -6.329 7.777 1.00 95.62 114 LEU A C 1
ATOM 854 O O . LEU A 1 114 ? 0.807 -5.691 7.442 1.00 95.62 114 LEU A O 1
ATOM 858 N N . ASP A 1 115 ? 2.021 -6.740 9.020 1.00 95.19 115 ASP A N 1
ATOM 859 C CA . ASP A 1 115 ? 1.176 -6.304 10.130 1.00 95.19 115 ASP A CA 1
ATOM 860 C C . ASP A 1 115 ? 1.449 -4.835 10.510 1.00 95.19 115 ASP A C 1
ATOM 862 O O . ASP A 1 115 ? 2.405 -4.216 10.038 1.00 95.19 115 ASP A O 1
ATOM 866 N N . ALA A 1 116 ? 0.623 -4.277 11.398 1.00 93.12 116 ALA A N 1
ATOM 867 C CA . ALA A 1 116 ? 0.762 -2.903 11.891 1.00 93.12 116 ALA A CA 1
ATOM 868 C C . ALA A 1 116 ? 2.086 -2.622 12.636 1.00 93.12 116 ALA A C 1
ATOM 870 O O . ALA A 1 116 ? 2.486 -1.470 12.784 1.00 93.12 116 ALA A O 1
ATOM 871 N N . SER A 1 117 ? 2.831 -3.653 13.055 1.00 94.81 117 SER A N 1
ATOM 872 C CA . SER A 1 117 ? 4.185 -3.488 13.604 1.00 94.81 117 SER A CA 1
ATOM 873 C C . SER A 1 117 ? 5.257 -3.343 12.512 1.00 94.81 117 SER A C 1
ATOM 875 O O . SER A 1 117 ? 6.447 -3.166 12.805 1.00 94.81 117 SER A O 1
ATOM 877 N N . GLY A 1 118 ? 4.853 -3.411 11.242 1.00 94.56 118 GLY A N 1
ATOM 878 C CA . GLY A 1 118 ? 5.724 -3.409 10.077 1.00 94.56 118 GLY A CA 1
ATOM 879 C C . GLY A 1 118 ? 6.532 -4.693 9.940 1.00 94.56 118 GLY A C 1
ATOM 880 O O . GLY A 1 118 ? 7.635 -4.642 9.401 1.00 94.56 118 GLY A O 1
ATOM 881 N N . GLN A 1 119 ? 6.056 -5.818 10.478 1.00 95.69 119 GLN A N 1
ATOM 882 C CA . GLN A 1 119 ? 6.668 -7.129 10.261 1.00 95.69 119 GLN A CA 1
ATOM 883 C C . GLN A 1 119 ? 5.939 -7.863 9.140 1.00 95.69 119 GLN A C 1
ATOM 885 O O . GLN A 1 119 ? 4.711 -7.892 9.099 1.00 95.69 119 GLN A O 1
ATOM 890 N N . TRP A 1 120 ? 6.696 -8.482 8.234 1.00 95.00 120 TRP A N 1
ATOM 891 C CA . TRP A 1 120 ? 6.135 -9.369 7.218 1.00 95.00 120 TRP A CA 1
ATOM 892 C C . TRP A 1 120 ? 5.643 -10.655 7.888 1.00 95.00 120 TRP A C 1
ATOM 894 O O . TRP A 1 120 ? 6.443 -11.438 8.394 1.00 95.00 120 TRP A O 1
ATOM 904 N N . ILE A 1 121 ? 4.330 -10.879 7.881 1.00 95.88 121 ILE A N 1
ATOM 905 C CA . ILE A 1 121 ? 3.706 -12.090 8.443 1.00 95.88 121 ILE A CA 1
ATOM 906 C C . ILE A 1 121 ? 3.469 -13.167 7.381 1.00 95.88 121 ILE A C 1
ATOM 908 O O . ILE A 1 121 ? 3.327 -14.346 7.698 1.00 95.88 121 ILE A O 1
ATOM 912 N N . ALA A 1 122 ? 3.450 -12.762 6.112 1.00 95.81 122 ALA A N 1
ATOM 913 C CA . ALA A 1 122 ? 3.421 -13.639 4.953 1.00 95.81 122 ALA A CA 1
ATOM 914 C C . ALA A 1 122 ? 4.067 -12.908 3.770 1.00 95.81 122 ALA A C 1
ATOM 916 O O . ALA A 1 122 ? 3.808 -11.723 3.559 1.00 95.81 122 ALA A O 1
ATOM 917 N N . GLN A 1 123 ? 4.887 -13.595 2.979 1.00 96.12 123 GLN A N 1
ATOM 918 C CA . GLN A 1 123 ? 5.567 -13.006 1.826 1.00 96.12 123 GLN A CA 1
ATOM 919 C C . GLN A 1 123 ? 5.848 -14.086 0.779 1.00 96.12 123 GLN A C 1
ATOM 921 O O . GLN A 1 123 ? 6.183 -15.213 1.142 1.00 96.12 123 GLN A O 1
ATOM 926 N N . LEU A 1 124 ? 5.689 -13.754 -0.502 1.00 96.06 124 LEU A N 1
ATOM 927 C CA . LEU A 1 124 ? 6.073 -14.638 -1.605 1.00 96.06 124 LEU A CA 1
ATOM 928 C C . LEU A 1 124 ? 7.540 -14.448 -1.992 1.00 96.06 124 LEU A C 1
ATOM 930 O O . LEU A 1 124 ? 8.141 -13.399 -1.738 1.00 96.06 124 LEU A O 1
ATOM 934 N N . ASP A 1 125 ? 8.079 -15.444 -2.695 1.00 95.38 125 ASP A N 1
ATOM 935 C CA . ASP A 1 125 ? 9.278 -15.249 -3.501 1.00 95.38 125 ASP A CA 1
ATOM 936 C C . ASP A 1 125 ? 9.045 -14.121 -4.515 1.00 95.38 125 ASP A C 1
ATOM 938 O O . ASP A 1 125 ? 7.940 -13.912 -5.015 1.00 95.38 125 ASP A O 1
ATOM 942 N N . ARG A 1 126 ? 10.101 -13.362 -4.823 1.00 94.81 126 ARG A N 1
ATOM 943 C CA . ARG A 1 126 ? 9.995 -12.205 -5.730 1.00 94.81 126 ARG A CA 1
ATOM 944 C C . ARG A 1 126 ? 10.021 -12.585 -7.212 1.00 94.81 126 ARG A C 1
ATOM 946 O O . ARG A 1 126 ? 9.983 -11.680 -8.036 1.00 94.81 126 ARG A O 1
ATOM 953 N N . VAL A 1 127 ? 10.130 -13.872 -7.531 1.00 96.50 127 VAL A N 1
ATOM 954 C CA . VAL A 1 127 ? 10.238 -14.413 -8.892 1.00 96.50 127 VAL A CA 1
ATOM 955 C C . VAL A 1 127 ? 9.043 -15.318 -9.161 1.00 96.50 127 VAL A C 1
ATOM 957 O O . VAL A 1 127 ? 8.699 -16.152 -8.325 1.00 96.50 127 VAL A O 1
ATOM 960 N N . GLY A 1 128 ? 8.474 -15.191 -10.353 1.00 91.88 128 GLY A N 1
ATOM 961 C CA . GLY A 1 128 ? 7.382 -16.006 -10.855 1.00 91.88 128 GLY A CA 1
ATOM 962 C C . GLY A 1 128 ? 6.010 -15.611 -10.316 1.00 91.88 128 GLY A C 1
ATOM 963 O O . GLY A 1 128 ? 5.816 -14.584 -9.662 1.00 91.88 128 GLY A O 1
ATOM 964 N N . GLU A 1 129 ? 5.034 -16.459 -10.625 1.00 92.00 129 GLU A N 1
ATOM 965 C CA . GLU A 1 129 ? 3.672 -16.373 -10.109 1.00 92.00 129 GLU A CA 1
ATOM 966 C C . GLU A 1 129 ? 3.555 -17.126 -8.778 1.00 92.00 129 GLU A C 1
ATOM 968 O O . GLU A 1 129 ? 4.147 -18.191 -8.587 1.00 92.00 129 GLU A O 1
ATOM 973 N N . GLY A 1 130 ? 2.739 -16.606 -7.861 1.00 90.56 130 GLY A N 1
ATOM 974 C CA . GLY A 1 130 ? 2.436 -17.289 -6.612 1.00 90.56 130 GLY A CA 1
ATOM 975 C C . GLY A 1 130 ? 1.095 -16.874 -6.025 1.00 90.56 130 GLY A C 1
ATOM 976 O O . GLY A 1 130 ? 0.547 -15.818 -6.337 1.00 90.56 130 GLY A O 1
ATOM 977 N N . LEU A 1 131 ? 0.577 -17.725 -5.141 1.00 93.88 131 LEU A N 1
ATOM 978 C CA . LEU A 1 131 ? -0.635 -17.469 -4.371 1.00 93.88 131 LEU A CA 1
ATOM 979 C C . LEU A 1 131 ? -0.272 -17.363 -2.896 1.00 93.88 131 LEU A C 1
ATOM 981 O O . LEU A 1 131 ? 0.357 -18.260 -2.336 1.00 93.88 131 LEU A O 1
ATOM 985 N N . LEU A 1 132 ? -0.698 -16.270 -2.271 1.00 92.69 132 LEU A N 1
ATOM 986 C CA . LEU A 1 132 ? -0.494 -16.012 -0.855 1.00 92.69 132 LEU A CA 1
ATOM 987 C C . LEU A 1 132 ? -1.840 -15.867 -0.160 1.00 92.69 132 LEU A C 1
ATOM 989 O O . LEU A 1 132 ? -2.716 -15.138 -0.620 1.00 92.69 132 LEU A O 1
ATOM 993 N N . PHE A 1 133 ? -1.973 -16.546 0.974 1.00 92.69 133 PHE A N 1
ATOM 994 C CA . PHE A 1 133 ? -3.126 -16.443 1.853 1.00 92.69 133 PHE A CA 1
ATOM 995 C C . PHE A 1 133 ? -2.648 -15.903 3.197 1.00 92.69 133 PHE A C 1
ATOM 997 O O . PHE A 1 133 ? -1.704 -16.436 3.778 1.00 92.69 133 PHE A O 1
ATOM 1004 N N . ALA A 1 134 ? -3.306 -14.859 3.688 1.00 90.12 134 ALA A N 1
ATOM 1005 C CA . ALA A 1 134 ? -3.072 -14.297 5.008 1.00 90.12 134 ALA A CA 1
ATOM 1006 C C . ALA A 1 134 ? -4.416 -14.095 5.710 1.00 90.12 134 ALA A C 1
ATOM 1008 O O . ALA A 1 134 ? -5.414 -13.758 5.072 1.00 90.12 134 ALA A O 1
ATOM 1009 N N . THR A 1 135 ? -4.439 -14.323 7.020 1.00 91.75 135 THR A N 1
ATOM 1010 C CA . THR A 1 135 ? -5.579 -13.972 7.874 1.00 91.75 135 THR A CA 1
ATOM 1011 C C . THR A 1 135 ? -5.245 -12.666 8.570 1.00 91.75 135 THR A C 1
ATOM 1013 O O . THR A 1 135 ? -4.170 -12.545 9.156 1.00 91.75 135 THR A O 1
ATOM 1016 N N . ILE A 1 136 ? -6.143 -11.692 8.464 1.00 89.50 136 ILE A N 1
ATOM 1017 C CA . ILE A 1 136 ? -5.988 -10.372 9.068 1.00 89.50 136 ILE A CA 1
ATOM 1018 C C . ILE A 1 136 ? -7.160 -10.182 10.016 1.00 89.50 136 ILE A C 1
A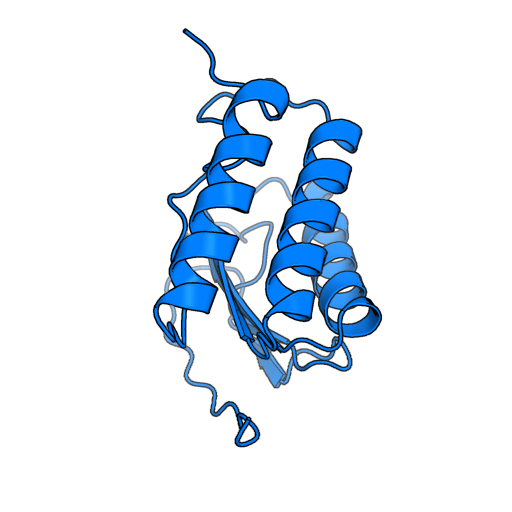TOM 1020 O O . ILE A 1 136 ? -8.314 -10.210 9.588 1.00 89.50 136 ILE A O 1
ATOM 1024 N N . GLU A 1 137 ? -6.847 -9.996 11.290 1.00 87.19 137 GLU A N 1
ATOM 1025 C CA . GLU A 1 137 ? -7.836 -9.633 12.294 1.00 87.19 137 GLU A CA 1
ATOM 1026 C C . GLU A 1 137 ? -8.115 -8.133 12.190 1.00 87.19 137 GLU A C 1
ATOM 1028 O O . GLU A 1 137 ? -7.193 -7.316 12.176 1.00 87.19 137 GLU A O 1
ATOM 1033 N N . ILE A 1 138 ? -9.393 -7.777 12.099 1.00 84.19 138 ILE 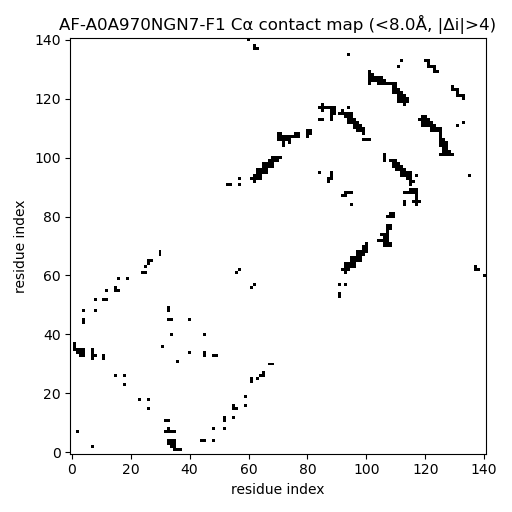A N 1
ATOM 1034 C CA . ILE A 1 138 ? -9.861 -6.393 12.051 1.00 84.19 138 ILE A CA 1
ATOM 1035 C C . ILE A 1 138 ? -10.728 -6.195 13.290 1.00 84.19 138 ILE A C 1
ATOM 1037 O O . ILE A 1 138 ? -11.690 -6.933 13.496 1.00 84.19 138 ILE A O 1
ATOM 1041 N N . ALA A 1 139 ? -10.378 -5.226 14.129 1.00 80.44 139 ALA A N 1
ATOM 1042 C CA . ALA A 1 139 ? -11.176 -4.881 15.295 1.00 80.44 139 ALA A CA 1
ATOM 1043 C C . ALA A 1 139 ? -12.537 -4.315 14.862 1.00 80.44 139 ALA A C 1
ATOM 1045 O O . ALA A 1 139 ? -12.627 -3.590 13.867 1.00 80.44 139 ALA A O 1
ATOM 1046 N N . GLU A 1 140 ? -13.590 -4.618 15.621 1.00 70.69 140 GLU A N 1
ATOM 1047 C CA . GLU A 1 140 ? -14.874 -3.932 15.461 1.00 70.69 140 GLU A CA 1
ATOM 1048 C C . GLU A 1 140 ? -14.710 -2.438 15.794 1.00 70.69 140 GLU A C 1
ATOM 1050 O O . GLU A 1 140 ? -14.001 -2.083 16.740 1.00 70.69 140 GLU A O 1
ATOM 1055 N N . ALA A 1 141 ? -15.323 -1.584 14.969 1.00 60.09 141 ALA A N 1
ATOM 1056 C CA . ALA A 1 141 ? -15.262 -0.124 15.070 1.00 60.09 141 ALA A CA 1
ATOM 1057 C C . ALA A 1 141 ? -16.254 0.446 16.094 1.00 60.09 141 ALA A C 1
ATOM 1059 O O . ALA A 1 141 ? -17.378 -0.097 16.199 1.00 60.09 141 ALA A O 1
#

Sequence (141 aa):
MKRSTAENLPRILRSIAAAGAAGAHFLLLPECALSGYHGEFDQADIESGLDAIVQALKALGAQVIFHAVNSGFEQSYLKWHTAHLETYARLFDVTIVTANAGDDEPSNCPTGTLDASGQWIAQLDRVGEGLLFATIEIAEA

Nearest PDB structures (foldseek):
  5kha-assembly1_A  TM=5.236E-01  e=2.016E-02  Acinetobacter baumannii
  5kha-assembly1_B  TM=5.222E-01  e=4.397E-02  Acinetobacter baumannii
  5h8j-assembly1_H  TM=4.995E-01  e=3.861E-02  Medicago truncatula
  5zhz-assembly1_A  TM=4.334E-01  e=1.378E+00  Mycobacterium tuberculosis H37Rv

Secondary structure (DSSP, 8-state):
----HHHHHHHHHHHHHHHHHTT-S-----TTTTT-SSS---HHHHHHHHHHHHHHHHHTT--EEEEEE---S-GGGHHHHHHHHHHHHHHHT-EEEEEEPP-SSPPSS--EEE-TTS-EEEE--SSS-------------

Mean predicted aligned error: 5.32 Å

Solvent-accessible surface area (backbone atoms only — not comparable to full-atom values): 8262 Å² total; per-residue (Å²): 130,89,56,39,46,84,68,27,42,66,52,51,55,50,48,52,54,52,37,50,78,69,67,55,91,75,76,89,76,63,77,48,57,48,58,32,95,71,94,83,78,59,66,68,61,51,52,54,49,49,52,54,50,52,53,55,41,43,76,66,66,48,54,67,45,73,43,68,45,76,78,51,56,60,61,88,46,26,67,54,46,53,52,48,52,30,47,47,12,42,77,62,57,19,25,36,38,32,47,42,64,59,40,92,52,53,34,19,43,67,32,31,33,27,39,33,81,32,46,75,78,43,70,57,76,43,49,36,84,84,88,85,86,83,88,80,91,76,79,88,128

pLDDT: mean 88.14, std 7.53, range [51.25, 96.5]

Foldseek 3Di:
DQDALVRQLVVLLVVLVVCLVVVHQADDADECSRGGPDDDDDPVSVLVSVVSNLVSCLVSVHAEAEAEEAQDADQVLLCVQLVVQLVSLQVSVHKYAYDYDAEQHFGSHWGAIAGSNSDTPTTDGRHDDDDDDDDDDRDDD

Radius of gyration: 15.12 Å; Cα contacts (8 Å, |Δi|>4): 225; chains: 1; bounding box: 39×36×36 Å